Protein AF-A0A7S3T7B2-F1 (afdb_monomer_lite)

Foldseek 3Di:
DDPPDPCPDPVVVCVVPFDFPDWDADPQGKIWTWTDDPQKIWIWIDHDPGDIDTPDIDGNDDDDPDVDDDDPPPWAFPDKDKDWADDPPPDDIDIDIDTDTDPD

Secondary structure (DSSP, 8-state):
---------HHHHHHHHSPEEEEEE-TT--EEEEEEETTEEEEEEE-TTSPPEEEEEEE-S------PPPPPTTPPEEEEEEEEEPPPTTSPPEEEEEEEETT-

Structure (mmCIF, N/CA/C/O backbone):
data_AF-A0A7S3T7B2-F1
#
_entry.id   AF-A0A7S3T7B2-F1
#
loop_
_atom_site.group_PDB
_atom_site.id
_atom_site.type_symbol
_atom_site.label_atom_id
_atom_site.label_alt_id
_atom_site.label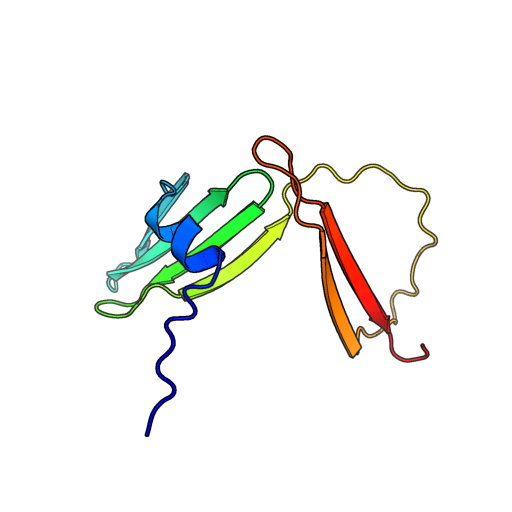_comp_id
_atom_site.label_asym_id
_atom_site.label_entity_id
_atom_site.label_seq_id
_atom_site.pdbx_PDB_ins_code
_atom_site.Cartn_x
_atom_site.Cartn_y
_atom_site.Cartn_z
_atom_site.occupancy
_atom_site.B_iso_or_equiv
_atom_site.auth_seq_id
_atom_site.auth_comp_id
_atom_site.auth_asym_id
_atom_site.auth_atom_id
_atom_site.pdbx_PDB_model_num
ATOM 1 N N . ASP A 1 1 ? -30.799 0.397 -15.525 1.00 45.56 1 ASP A N 1
ATOM 2 C CA . ASP A 1 1 ? -30.463 0.429 -14.090 1.00 45.56 1 ASP A CA 1
ATOM 3 C C . ASP A 1 1 ? -30.357 -0.955 -13.483 1.00 45.56 1 ASP A C 1
ATOM 5 O O . ASP A 1 1 ? -31.316 -1.408 -12.893 1.00 45.56 1 ASP A O 1
ATOM 9 N N . TYR A 1 2 ? -29.218 -1.633 -13.647 1.00 33.22 2 TYR A N 1
ATOM 10 C CA . TYR A 1 2 ? -28.860 -2.861 -12.914 1.00 33.22 2 TYR A CA 1
ATOM 11 C C . TYR A 1 2 ? -27.362 -3.138 -13.115 1.00 33.22 2 TYR A C 1
ATOM 13 O O . TYR A 1 2 ? -27.010 -4.051 -13.839 1.00 33.22 2 TYR A O 1
ATOM 21 N N . LEU A 1 3 ? -26.475 -2.312 -12.548 1.00 36.56 3 LEU A N 1
ATOM 22 C CA . LEU A 1 3 ? -25.040 -2.622 -12.399 1.00 36.56 3 LEU A CA 1
ATOM 23 C C . LEU A 1 3 ? -24.492 -1.878 -11.170 1.00 36.56 3 LEU A C 1
ATOM 25 O O . LEU A 1 3 ? -23.733 -0.919 -11.274 1.00 36.56 3 LEU A O 1
ATOM 29 N N . LYS A 1 4 ? -24.937 -2.291 -9.983 1.00 34.84 4 LYS A N 1
ATOM 30 C CA . LYS A 1 4 ? -24.197 -2.079 -8.734 1.00 34.84 4 LYS A CA 1
ATOM 31 C C . LYS A 1 4 ? -23.799 -3.456 -8.214 1.00 34.84 4 LYS A C 1
ATOM 33 O O . LYS A 1 4 ? -24.295 -3.900 -7.189 1.00 34.84 4 LYS A O 1
ATOM 38 N N . GLU A 1 5 ? -22.991 -4.173 -8.986 1.00 39.94 5 GLU A N 1
ATOM 39 C CA . GLU A 1 5 ? -22.275 -5.317 -8.432 1.00 39.94 5 GLU A CA 1
ATOM 40 C C . GLU A 1 5 ? -21.089 -4.763 -7.650 1.00 39.94 5 GLU A C 1
ATOM 42 O O . GLU A 1 5 ? -20.207 -4.096 -8.198 1.00 39.94 5 GLU A O 1
ATOM 47 N N . GLU A 1 6 ? -21.141 -4.975 -6.338 1.00 44.56 6 GLU A N 1
ATOM 48 C CA . GLU A 1 6 ? -20.078 -4.702 -5.383 1.00 44.56 6 GLU A CA 1
ATOM 49 C C . GLU A 1 6 ? -18.829 -5.506 -5.757 1.00 44.56 6 GLU A C 1
ATOM 51 O O . GLU A 1 6 ? -18.571 -6.594 -5.246 1.00 44.56 6 GLU A O 1
ATOM 56 N N . ASN A 1 7 ? -18.006 -4.952 -6.641 1.00 42.28 7 ASN A N 1
ATOM 57 C CA . ASN A 1 7 ? -16.609 -5.343 -6.736 1.00 42.28 7 ASN A CA 1
ATOM 58 C C . ASN A 1 7 ? -15.870 -4.730 -5.541 1.00 42.28 7 ASN A C 1
ATOM 60 O O . ASN A 1 7 ? -15.141 -3.751 -5.690 1.00 42.28 7 ASN A O 1
ATOM 64 N N . MET A 1 8 ? -16.059 -5.307 -4.347 1.00 48.44 8 MET A N 1
ATOM 65 C CA . MET A 1 8 ? -15.019 -5.228 -3.322 1.00 48.44 8 MET A CA 1
ATOM 66 C C . MET A 1 8 ? -13.768 -5.814 -3.954 1.00 48.44 8 MET A C 1
ATOM 68 O O . MET A 1 8 ? -13.676 -7.026 -4.181 1.00 48.44 8 MET A O 1
ATOM 72 N N . ASN A 1 9 ? -12.824 -4.947 -4.290 1.00 71.69 9 ASN A N 1
ATOM 73 C CA . ASN A 1 9 ? -11.562 -5.420 -4.812 1.00 71.69 9 ASN A CA 1
ATOM 74 C C . ASN A 1 9 ? -10.802 -6.124 -3.671 1.00 71.69 9 ASN A C 1
ATOM 76 O O . ASN A 1 9 ? -11.096 -5.967 -2.484 1.00 71.69 9 ASN A O 1
ATOM 80 N N . MET A 1 10 ? -9.831 -6.961 -4.027 1.00 73.69 10 MET A N 1
ATOM 81 C CA . MET A 1 10 ? -9.052 -7.720 -3.045 1.00 73.69 10 MET A CA 1
ATOM 82 C C . MET A 1 10 ? -8.388 -6.815 -1.992 1.00 73.69 10 MET A C 1
ATOM 84 O O . MET A 1 10 ? -8.201 -7.246 -0.859 1.00 73.69 10 MET A O 1
ATOM 88 N N . ILE A 1 11 ? -8.075 -5.566 -2.349 1.00 78.44 11 ILE A N 1
ATOM 89 C CA . ILE A 1 11 ? -7.455 -4.587 -1.455 1.00 78.44 11 ILE A CA 1
ATOM 90 C C . ILE A 1 11 ? -8.442 -4.131 -0.376 1.00 78.44 11 ILE A C 1
ATOM 92 O O . ILE A 1 11 ? -8.069 -4.141 0.790 1.00 78.44 11 ILE A O 1
ATOM 96 N N . ASP A 1 12 ? -9.699 -3.823 -0.715 1.00 84.00 12 ASP A N 1
ATOM 97 C CA . ASP A 1 12 ? -10.725 -3.450 0.272 1.00 84.00 12 ASP A CA 1
ATOM 98 C C . ASP A 1 12 ? -10.874 -4.550 1.347 1.00 84.00 12 ASP A C 1
ATOM 100 O O . ASP A 1 12 ? -10.862 -4.264 2.542 1.00 84.00 12 ASP A O 1
ATOM 104 N N . ARG A 1 13 ? -10.897 -5.831 0.940 1.00 82.62 13 ARG A N 1
ATOM 105 C CA . ARG A 1 13 ? -10.964 -6.975 1.879 1.00 82.62 13 ARG A CA 1
ATOM 106 C C . ARG A 1 13 ? -9.742 -7.072 2.790 1.00 82.62 13 ARG A C 1
ATOM 108 O O . ARG A 1 13 ? -9.843 -7.485 3.945 1.00 82.62 13 ARG A O 1
ATOM 115 N N . VAL A 1 14 ? -8.572 -6.736 2.257 1.00 82.06 14 VAL A N 1
ATOM 116 C CA . VAL A 1 14 ? -7.321 -6.730 3.015 1.00 82.06 14 VAL A CA 1
ATOM 117 C C . VAL A 1 14 ? -7.328 -5.594 4.040 1.00 82.06 14 VAL A C 1
ATOM 119 O O . VAL A 1 14 ? -6.993 -5.837 5.194 1.00 82.06 14 VAL A O 1
ATOM 122 N N . LEU A 1 15 ? -7.772 -4.392 3.663 1.00 89.31 15 LEU A N 1
ATOM 123 C CA . LEU A 1 15 ? -7.851 -3.241 4.570 1.00 89.31 15 LEU A CA 1
ATOM 124 C C . LEU A 1 15 ? -8.830 -3.464 5.730 1.00 89.31 15 LEU A C 1
ATOM 126 O O . LEU A 1 15 ? -8.566 -3.020 6.844 1.00 89.31 15 LEU A O 1
ATOM 130 N N . GLU A 1 16 ? -9.932 -4.179 5.490 1.00 88.12 16 GLU A N 1
ATOM 131 C CA . GLU A 1 16 ? -10.912 -4.519 6.530 1.00 88.12 16 GLU A CA 1
ATOM 132 C C . GLU A 1 16 ? -10.414 -5.576 7.524 1.00 88.12 16 GLU A C 1
ATOM 134 O O . GLU A 1 16 ? -10.852 -5.597 8.674 1.00 88.12 16 GLU A O 1
ATOM 139 N N . SER A 1 17 ? -9.520 -6.470 7.093 1.00 86.44 17 SER A N 1
ATOM 140 C CA . SER A 1 17 ? -9.069 -7.610 7.903 1.00 86.44 17 SER A CA 1
ATOM 141 C C . SER A 1 17 ? -7.689 -7.424 8.537 1.00 86.44 17 SER A C 1
ATOM 143 O O . SER A 1 17 ? -7.384 -8.086 9.531 1.00 86.44 17 SER A O 1
ATOM 145 N N . ALA A 1 18 ? -6.850 -6.541 7.994 1.00 88.19 18 ALA A N 1
ATOM 146 C CA . ALA A 1 18 ? -5.497 -6.308 8.481 1.00 88.19 18 ALA A CA 1
ATOM 147 C C . ALA A 1 18 ? -5.448 -5.203 9.548 1.00 88.19 18 ALA A C 1
ATOM 149 O O . ALA A 1 18 ? -6.091 -4.164 9.431 1.00 88.19 18 ALA A O 1
ATOM 150 N N . ALA A 1 19 ? -4.615 -5.394 10.574 1.00 93.81 19 ALA A N 1
ATOM 151 C CA . ALA A 1 19 ? -4.246 -4.311 11.479 1.00 93.81 19 ALA A CA 1
ATOM 152 C C . ALA A 1 19 ? -3.140 -3.453 10.833 1.00 93.81 19 ALA A C 1
ATOM 154 O O . ALA A 1 19 ? -2.178 -4.019 10.300 1.00 93.81 19 ALA A O 1
ATOM 155 N N . PRO A 1 20 ? -3.236 -2.113 10.871 1.00 95.31 20 PRO A N 1
ATOM 156 C CA . PRO A 1 20 ? -2.175 -1.262 10.357 1.00 95.31 20 PRO A CA 1
ATOM 157 C C . PRO A 1 20 ? -0.919 -1.395 11.230 1.00 95.31 20 PRO A C 1
ATOM 159 O O . PRO A 1 20 ? -0.993 -1.393 12.458 1.00 95.31 20 PRO A O 1
ATOM 162 N N . VAL A 1 21 ? 0.246 -1.485 10.591 1.00 95.44 21 VAL A N 1
ATOM 163 C CA . VAL A 1 21 ? 1.558 -1.451 11.264 1.00 95.44 21 VAL A CA 1
ATOM 164 C C . VAL A 1 21 ? 2.005 -0.024 11.579 1.00 95.44 21 VAL A C 1
ATOM 166 O O . VAL A 1 21 ? 2.877 0.191 12.417 1.00 95.44 21 VAL A O 1
ATOM 169 N N . PHE A 1 22 ? 1.395 0.956 10.916 1.00 96.44 22 PHE A N 1
ATOM 170 C CA . PHE A 1 22 ? 1.551 2.375 11.192 1.00 96.44 22 PHE A CA 1
ATOM 171 C C . PHE A 1 22 ? 0.195 3.053 11.066 1.00 96.44 22 PHE A C 1
ATOM 173 O O . PHE A 1 22 ? -0.516 2.814 10.091 1.00 96.44 22 PHE A O 1
ATOM 180 N N . ASP A 1 23 ? -0.143 3.904 12.028 1.00 97.12 23 ASP A N 1
ATOM 181 C CA . ASP A 1 23 ? -1.420 4.602 12.084 1.00 97.12 23 ASP A CA 1
ATOM 182 C C . ASP A 1 23 ? -1.243 5.938 12.806 1.00 97.12 23 ASP A C 1
ATOM 184 O O . ASP A 1 23 ? -0.877 5.971 13.981 1.00 97.12 23 ASP A O 1
ATOM 188 N N . MET A 1 24 ? -1.438 7.038 12.084 1.00 96.62 24 MET A N 1
ATOM 189 C CA . MET A 1 24 ? -1.227 8.392 12.589 1.00 96.62 24 MET A CA 1
ATOM 190 C C . MET A 1 24 ? -2.266 9.358 12.037 1.00 96.62 24 MET A C 1
ATOM 192 O O . MET A 1 24 ? -2.693 9.243 10.891 1.00 96.62 24 MET A O 1
ATOM 196 N N . ASN A 1 25 ? -2.603 10.375 12.824 1.00 96.25 25 ASN A N 1
ATOM 197 C CA . ASN A 1 25 ? -3.450 11.485 12.401 1.00 96.25 25 ASN A CA 1
ATOM 198 C C . ASN A 1 25 ? -2.625 12.770 12.253 1.00 96.25 25 ASN A C 1
ATOM 200 O O . ASN A 1 25 ? -1.714 13.023 13.043 1.00 96.25 25 ASN A O 1
ATOM 204 N N . THR A 1 26 ? -2.960 13.592 11.260 1.00 93.06 26 THR A N 1
ATOM 205 C CA . THR A 1 26 ? -2.502 14.984 11.179 1.00 93.06 26 THR A CA 1
ATOM 206 C C . THR A 1 26 ? -3.315 15.865 12.129 1.00 93.06 26 THR A C 1
ATOM 208 O O . THR A 1 26 ? -4.377 15.465 12.609 1.00 93.06 26 THR A O 1
ATOM 211 N N . GLU A 1 27 ? -2.840 17.088 12.375 1.00 93.44 27 GLU A N 1
ATOM 212 C CA . GLU A 1 27 ? -3.559 18.098 13.169 1.00 93.44 27 GLU A CA 1
ATOM 213 C C . GLU A 1 27 ? -4.972 18.375 12.624 1.00 93.44 27 GLU A C 1
ATOM 215 O O . GLU A 1 27 ? -5.920 18.536 13.386 1.00 93.44 27 GLU A O 1
ATOM 220 N N . GLU A 1 28 ? -5.132 18.333 11.300 1.00 89.50 28 GLU A N 1
ATOM 221 C CA . GLU A 1 28 ? -6.408 18.542 10.603 1.00 89.50 28 GLU A CA 1
ATOM 222 C C . GLU A 1 28 ? -7.318 17.294 10.596 1.00 89.50 28 GLU A C 1
ATOM 224 O O . GLU A 1 28 ? -8.395 17.290 9.995 1.00 89.50 28 GLU A O 1
ATOM 229 N N . GLY A 1 29 ? -6.899 16.213 11.263 1.00 91.00 29 GLY A N 1
ATOM 230 C CA . GLY A 1 29 ? -7.671 14.979 11.407 1.00 91.00 29 GLY A CA 1
ATOM 231 C C . GLY A 1 29 ? -7.485 13.962 10.278 1.00 91.00 29 GLY A C 1
ATOM 232 O O . GLY A 1 29 ? -8.091 12.891 10.333 1.00 91.00 29 GLY A O 1
ATOM 233 N N . MET A 1 30 ? -6.619 14.232 9.295 1.00 94.56 30 MET A N 1
ATOM 234 C CA . MET A 1 30 ? -6.327 13.287 8.211 1.00 94.56 30 MET A CA 1
ATOM 235 C C . MET A 1 30 ? -5.560 12.080 8.755 1.00 94.56 30 MET A C 1
ATOM 237 O O . MET A 1 30 ? -4.507 12.236 9.368 1.00 94.56 30 MET A O 1
ATOM 241 N N . ARG A 1 31 ? -6.067 10.870 8.524 1.00 97.06 31 ARG A N 1
ATOM 242 C CA . ARG A 1 31 ? -5.473 9.629 9.030 1.00 97.06 31 ARG A CA 1
ATOM 243 C C . ARG A 1 31 ?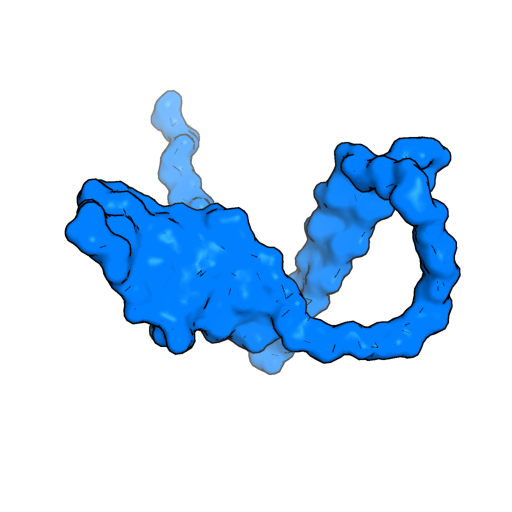 -4.637 8.950 7.957 1.00 97.06 31 ARG A C 1
ATOM 245 O O . ARG A 1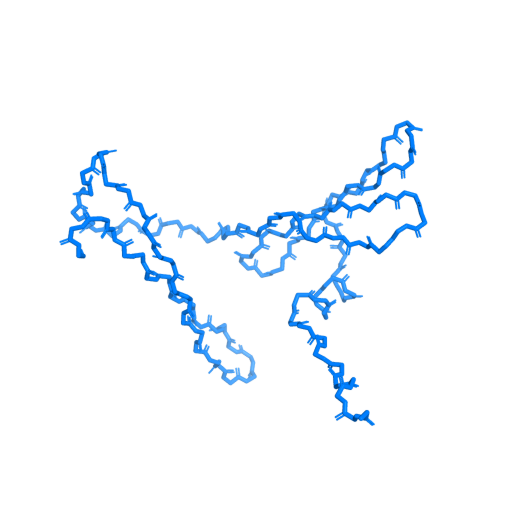 31 ? -5.124 8.704 6.859 1.00 97.06 31 ARG A O 1
ATOM 252 N N . TRP A 1 32 ? -3.404 8.615 8.295 1.00 96.56 32 TRP A N 1
ATOM 253 C CA . TRP A 1 32 ? -2.437 7.925 7.454 1.00 96.56 32 TRP A CA 1
ATOM 254 C C . TRP A 1 32 ? -2.175 6.548 8.028 1.00 96.56 32 TRP A C 1
ATOM 256 O O . TRP A 1 32 ? -1.852 6.428 9.212 1.00 96.56 32 TRP A O 1
ATOM 266 N N . ARG A 1 33 ? -2.293 5.517 7.192 1.00 97.00 33 ARG A N 1
ATOM 267 C CA . ARG A 1 33 ? -2.078 4.135 7.615 1.00 97.00 33 ARG A CA 1
ATOM 268 C C . ARG A 1 33 ? -1.142 3.398 6.669 1.00 97.00 33 ARG A C 1
ATOM 270 O O . ARG A 1 33 ? -1.091 3.674 5.471 1.00 97.00 33 ARG A O 1
ATOM 277 N N . ILE A 1 34 ? -0.375 2.469 7.229 1.00 94.56 34 ILE A N 1
ATOM 278 C CA . ILE A 1 34 ? 0.411 1.490 6.476 1.00 94.56 34 ILE A CA 1
ATOM 279 C C . ILE A 1 34 ? 0.005 0.108 6.956 1.00 94.56 34 ILE A C 1
ATOM 281 O O . ILE A 1 34 ? -0.002 -0.156 8.157 1.00 94.56 34 ILE A O 1
ATOM 285 N N . TYR A 1 35 ? -0.294 -0.771 6.013 1.00 94.31 35 TYR A N 1
ATOM 286 C CA . TYR A 1 35 ? -0.642 -2.160 6.255 1.00 94.31 35 TYR A CA 1
ATOM 287 C C . TYR A 1 35 ? 0.431 -3.066 5.675 1.00 94.31 35 TYR A C 1
ATOM 289 O O . TYR A 1 35 ? 0.826 -2.900 4.521 1.00 94.31 35 TYR A O 1
ATOM 297 N N . HIS A 1 36 ? 0.867 -4.041 6.470 1.00 91.62 36 HIS A N 1
ATOM 298 C CA . HIS A 1 36 ? 1.710 -5.138 6.003 1.00 91.62 36 HIS A CA 1
ATOM 299 C C . HIS A 1 36 ? 0.838 -6.347 5.713 1.00 91.62 36 HIS A C 1
ATOM 301 O O . HIS A 1 36 ? 0.217 -6.920 6.608 1.00 91.62 36 HIS A O 1
ATOM 307 N N . CYS A 1 37 ? 0.775 -6.725 4.440 1.00 85.31 37 CYS A N 1
ATOM 308 C CA . CYS A 1 37 ? -0.117 -7.767 3.953 1.00 85.31 37 CYS A CA 1
ATOM 309 C C . CYS A 1 37 ? 0.686 -8.787 3.150 1.00 85.31 37 CYS A C 1
ATOM 311 O O . CYS A 1 37 ? 0.836 -8.693 1.930 1.00 85.31 37 CYS A O 1
ATOM 313 N N . GLY A 1 38 ? 1.246 -9.762 3.867 1.00 83.00 38 GLY A N 1
ATOM 314 C CA . GLY A 1 38 ? 2.167 -10.736 3.294 1.00 83.00 38 GLY A CA 1
ATOM 315 C C . GLY A 1 38 ? 3.444 -10.052 2.816 1.00 83.00 38 GLY A C 1
ATOM 316 O O . GLY A 1 38 ? 4.260 -9.625 3.622 1.00 83.00 38 GLY A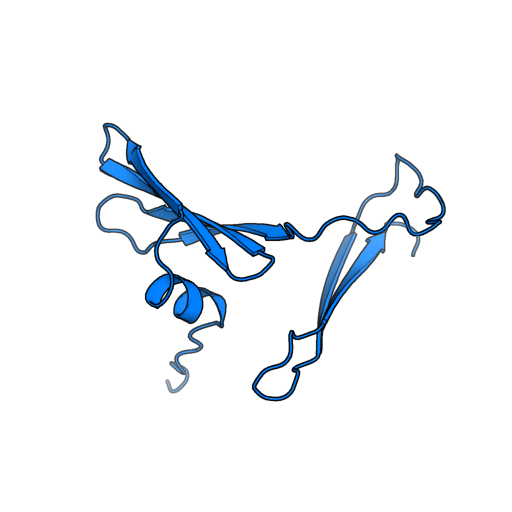 O 1
ATOM 317 N N . SER A 1 39 ? 3.610 -9.954 1.497 1.00 82.06 39 SER A N 1
ATOM 318 C CA . SER A 1 39 ? 4.771 -9.324 0.863 1.00 82.06 39 SER A CA 1
ATOM 319 C C . SER A 1 39 ? 4.483 -7.938 0.285 1.00 82.06 39 SER A C 1
ATOM 321 O O . SER A 1 39 ? 5.210 -7.498 -0.610 1.00 82.06 39 SER A O 1
ATOM 323 N N . LEU A 1 40 ? 3.391 -7.303 0.713 1.00 86.00 40 LEU A N 1
ATOM 324 C CA . LEU A 1 40 ? 2.974 -5.989 0.245 1.00 86.00 40 LEU A CA 1
ATOM 325 C C . LEU A 1 40 ? 2.872 -4.996 1.401 1.00 86.00 40 LEU A C 1
ATOM 327 O O . LEU A 1 40 ? 2.325 -5.329 2.453 1.00 86.00 40 LEU A O 1
ATOM 331 N N . ASP A 1 41 ? 3.299 -3.767 1.129 1.00 92.12 41 ASP A N 1
ATOM 332 C CA . ASP A 1 41 ? 3.021 -2.594 1.954 1.00 92.12 41 ASP A CA 1
ATOM 333 C C . ASP A 1 41 ? 1.954 -1.764 1.262 1.00 92.12 41 ASP A C 1
ATOM 335 O O . ASP A 1 41 ? 2.182 -1.240 0.171 1.00 92.12 41 ASP A O 1
ATOM 339 N N . ILE A 1 42 ? 0.799 -1.615 1.897 1.00 91.69 42 ILE A N 1
ATOM 340 C CA . ILE A 1 42 ? -0.295 -0.786 1.391 1.00 91.69 42 ILE A CA 1
ATOM 341 C C . ILE A 1 42 ? -0.323 0.486 2.222 1.00 91.69 42 ILE A C 1
ATOM 343 O O . ILE A 1 42 ? -0.475 0.423 3.440 1.00 91.69 42 ILE A O 1
ATOM 347 N N . ARG A 1 43 ? -0.171 1.642 1.577 1.00 94.62 43 ARG A N 1
ATOM 348 C CA . ARG A 1 43 ? -0.284 2.944 2.239 1.00 94.62 43 ARG A CA 1
ATOM 349 C C . ARG A 1 43 ? -1.596 3.591 1.862 1.00 94.62 43 ARG A C 1
ATOM 351 O O . ARG A 1 43 ? -1.921 3.706 0.677 1.00 94.62 43 ARG A O 1
ATOM 358 N N . THR A 1 44 ? -2.311 4.048 2.872 1.00 95.19 44 THR A N 1
ATOM 359 C CA . THR A 1 44 ? -3.624 4.648 2.709 1.00 95.19 44 THR A CA 1
ATOM 360 C C . THR A 1 44 ? -3.706 5.988 3.412 1.00 95.19 44 THR A C 1
ATOM 362 O O . THR A 1 44 ? -2.927 6.307 4.319 1.00 95.19 44 THR A O 1
ATOM 365 N N . VAL A 1 45 ? -4.678 6.775 2.973 1.00 96.19 45 VAL A N 1
ATOM 366 C CA . VAL A 1 45 ? -5.039 8.026 3.613 1.00 96.19 45 VAL A CA 1
ATOM 367 C C . VAL A 1 45 ? -6.547 8.137 3.737 1.00 96.19 45 VAL A C 1
ATOM 369 O O . VAL A 1 45 ? -7.299 7.604 2.927 1.00 96.19 45 VAL A O 1
ATOM 372 N N . GLN A 1 46 ? -7.001 8.825 4.771 1.00 96.56 46 GLN A N 1
ATOM 373 C CA . GLN A 1 46 ? -8.408 9.082 5.002 1.00 96.56 46 GLN A CA 1
ATOM 374 C C . GLN A 1 46 ? -8.581 10.512 5.500 1.00 96.56 46 GLN A C 1
ATOM 376 O O . GLN A 1 46 ? -8.139 10.856 6.597 1.00 96.56 46 GLN A O 1
ATOM 381 N N . ALA A 1 47 ? -9.238 11.346 4.698 1.00 95.12 47 ALA A N 1
ATOM 382 C CA . ALA A 1 47 ? -9.696 12.652 5.155 1.00 95.12 47 ALA A CA 1
ATOM 383 C C . ALA A 1 47 ? -10.844 12.502 6.168 1.00 95.12 47 ALA A C 1
ATOM 385 O O . ALA A 1 47 ? -11.556 11.494 6.191 1.00 95.12 47 ALA A O 1
ATOM 386 N N . THR A 1 48 ? -11.045 13.521 6.999 1.00 93.12 48 THR A N 1
ATOM 387 C CA . THR A 1 48 ? -12.090 13.532 8.027 1.00 93.12 48 THR A CA 1
ATOM 388 C C . THR A 1 48 ? -13.474 13.302 7.408 1.00 93.12 48 THR A C 1
ATOM 390 O O . THR A 1 48 ? -13.942 14.097 6.598 1.00 93.12 48 THR A O 1
ATOM 393 N N . GLY A 1 49 ? -14.130 12.198 7.782 1.00 89.69 49 GLY A N 1
ATOM 394 C CA . GLY A 1 49 ? -15.454 11.818 7.270 1.00 89.69 49 GLY A CA 1
ATOM 395 C C . GLY A 1 49 ? -15.469 11.202 5.863 1.00 89.69 49 GLY A C 1
ATOM 396 O O . GLY A 1 49 ? -16.548 10.900 5.357 1.00 89.69 49 GLY A O 1
ATOM 397 N N . ALA A 1 50 ? -14.308 10.995 5.238 1.00 92.00 50 ALA A N 1
ATOM 398 C CA . ALA A 1 50 ? -14.188 10.361 3.927 1.00 92.00 50 ALA A CA 1
ATOM 399 C C . ALA A 1 50 ? -13.919 8.849 4.033 1.00 92.00 50 ALA A C 1
ATOM 401 O O . ALA A 1 50 ? -13.548 8.334 5.095 1.00 92.00 50 ALA A O 1
ATOM 402 N N . LYS A 1 51 ? -14.085 8.128 2.914 1.00 91.25 51 LYS A N 1
ATOM 403 C CA . LYS A 1 51 ? -13.611 6.741 2.795 1.00 91.25 51 LYS A CA 1
ATOM 404 C C . LYS A 1 51 ? -12.079 6.748 2.815 1.00 91.25 51 LYS A C 1
ATOM 406 O O . LYS A 1 51 ? -11.441 7.697 2.375 1.00 91.25 51 LYS A O 1
ATOM 411 N N . GLU A 1 52 ? -11.500 5.691 3.361 1.00 93.69 52 GLU A N 1
ATOM 412 C CA . GLU A 1 52 ? -10.080 5.415 3.195 1.00 93.69 52 GLU A CA 1
ATOM 413 C C . GLU A 1 52 ? -9.738 5.137 1.729 1.00 93.69 52 GLU A C 1
ATOM 415 O O . GLU A 1 52 ? -10.425 4.369 1.052 1.00 93.69 52 GLU A O 1
ATOM 420 N N . GLU A 1 53 ? -8.651 5.742 1.266 1.00 90.69 53 GLU A N 1
ATOM 421 C CA . GLU A 1 53 ? -8.159 5.634 -0.099 1.00 90.69 53 GLU A CA 1
ATOM 422 C C . GLU A 1 53 ? -6.743 5.061 -0.112 1.00 90.69 53 GLU A C 1
ATOM 424 O O . GLU A 1 53 ? -5.885 5.444 0.688 1.00 90.69 53 GLU A O 1
ATOM 429 N N . VAL A 1 54 ? -6.483 4.143 -1.044 1.00 89.38 54 VAL A N 1
ATOM 430 C CA . VAL A 1 54 ? -5.145 3.584 -1.257 1.00 89.38 54 VAL A CA 1
ATOM 431 C C . VAL A 1 54 ? -4.336 4.558 -2.093 1.00 89.38 54 VAL A C 1
ATOM 433 O O . VAL A 1 54 ? -4.672 4.830 -3.242 1.00 89.38 54 VAL A O 1
ATOM 436 N N . LEU A 1 55 ? -3.242 5.049 -1.519 1.00 88.31 55 LEU A N 1
ATOM 437 C CA . LEU A 1 55 ? -2.312 5.925 -2.221 1.00 88.31 55 LEU A CA 1
ATOM 438 C C . LEU A 1 55 ? -1.294 5.122 -3.022 1.00 88.31 55 LEU A C 1
ATOM 440 O O . LEU A 1 55 ? -0.973 5.469 -4.155 1.00 88.31 55 LEU A O 1
ATOM 444 N N . THR A 1 56 ? -0.739 4.068 -2.422 1.00 83.81 56 THR A N 1
ATOM 445 C CA . THR A 1 56 ? 0.321 3.284 -3.057 1.00 83.81 56 THR A CA 1
ATOM 446 C C . THR A 1 56 ? 0.441 1.890 -2.454 1.00 83.81 56 THR A C 1
ATOM 448 O O . THR A 1 56 ? 0.102 1.667 -1.289 1.00 83.81 56 THR A O 1
ATOM 451 N N . VAL A 1 57 ? 0.931 0.954 -3.265 1.00 85.19 57 VAL A N 1
ATOM 452 C CA . VAL A 1 57 ? 1.198 -0.432 -2.883 1.00 85.19 57 VAL A CA 1
ATOM 453 C C . VAL A 1 57 ? 2.623 -0.774 -3.302 1.00 85.19 57 VAL A C 1
ATOM 455 O O . VAL A 1 57 ? 2.957 -0.691 -4.484 1.00 85.19 57 VAL A O 1
ATOM 458 N N . PHE A 1 58 ? 3.459 -1.178 -2.349 1.00 82.38 58 PHE A N 1
ATOM 459 C CA . PHE A 1 58 ? 4.830 -1.618 -2.602 1.00 82.38 58 PHE A CA 1
ATOM 460 C C . PHE A 1 58 ? 4.954 -3.125 -2.427 1.00 82.38 58 PHE A C 1
ATOM 462 O O . PHE A 1 58 ? 4.344 -3.701 -1.532 1.00 82.38 58 PHE A O 1
ATOM 469 N N . SER A 1 59 ? 5.800 -3.758 -3.238 1.00 82.44 59 SER A N 1
ATOM 470 C CA . SER A 1 59 ? 6.326 -5.082 -2.908 1.00 82.44 59 SER A CA 1
ATOM 471 C C . SER A 1 59 ? 7.487 -4.924 -1.937 1.00 82.44 59 SER A C 1
ATOM 473 O O . SER A 1 59 ? 8.458 -4.242 -2.252 1.00 82.44 59 SER A O 1
ATOM 475 N N . ILE A 1 60 ? 7.409 -5.601 -0.795 1.00 84.06 60 ILE A N 1
ATOM 476 C CA . ILE A 1 60 ? 8.508 -5.719 0.173 1.00 84.06 60 ILE A CA 1
ATOM 477 C C . ILE A 1 60 ? 9.256 -7.050 0.044 1.00 84.06 60 ILE A C 1
ATOM 479 O O . ILE A 1 60 ? 10.023 -7.428 0.929 1.00 84.06 60 ILE A O 1
ATOM 483 N N . ARG A 1 61 ? 9.040 -7.793 -1.054 1.00 80.38 61 ARG A N 1
ATOM 484 C CA . ARG A 1 61 ? 9.837 -8.994 -1.338 1.00 80.38 61 ARG A CA 1
ATOM 485 C C . ARG A 1 61 ? 11.315 -8.610 -1.466 1.00 80.38 61 ARG A C 1
ATOM 487 O O . ARG A 1 61 ? 11.608 -7.636 -2.164 1.00 80.38 61 ARG A O 1
ATOM 494 N N . PRO A 1 62 ? 12.236 -9.383 -0.863 1.00 74.31 62 PRO A N 1
ATOM 495 C CA . PRO A 1 62 ? 13.648 -9.241 -1.169 1.00 74.31 62 PRO A CA 1
ATOM 496 C C . PRO A 1 62 ? 13.832 -9.402 -2.679 1.00 74.31 62 PRO A C 1
ATOM 498 O O . PRO A 1 62 ? 13.298 -10.342 -3.274 1.00 74.31 62 PRO A O 1
ATOM 501 N N . VAL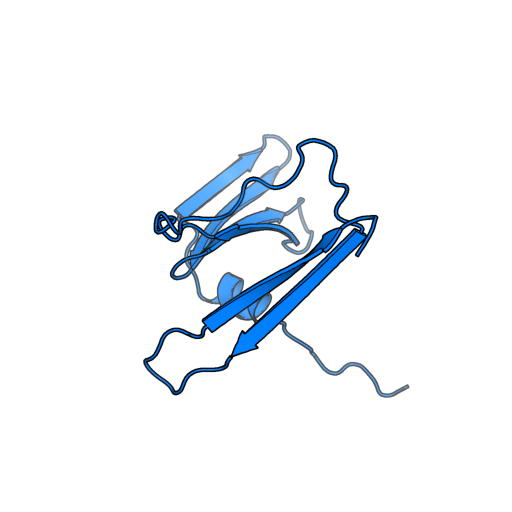 A 1 63 ? 14.548 -8.470 -3.306 1.00 70.12 63 VAL A N 1
ATOM 502 C CA . VAL A 1 63 ? 14.913 -8.608 -4.715 1.00 70.12 63 VAL A CA 1
ATOM 503 C C . VAL A 1 63 ? 15.933 -9.734 -4.789 1.00 70.12 63 VAL A C 1
ATOM 505 O O . VAL A 1 63 ? 17.054 -9.588 -4.308 1.00 70.12 63 VAL A O 1
ATOM 508 N N . GLU A 1 64 ? 15.548 -10.872 -5.360 1.00 70.25 64 GLU A N 1
ATOM 509 C CA . GLU A 1 64 ? 16.545 -11.849 -5.779 1.00 70.25 64 GLU A CA 1
ATOM 510 C C . GLU A 1 64 ? 17.354 -11.219 -6.914 1.00 70.25 64 GLU A C 1
ATOM 512 O O . GLU A 1 64 ? 16.779 -10.758 -7.907 1.00 70.25 64 GLU A O 1
ATOM 517 N N . GLU A 1 65 ? 18.680 -11.161 -6.752 1.00 60.53 65 GLU A N 1
ATOM 518 C CA . GLU A 1 65 ? 19.609 -10.677 -7.773 1.00 60.53 65 GLU A CA 1
ATOM 519 C C . GLU A 1 65 ? 19.539 -11.586 -9.003 1.00 60.53 65 GLU A C 1
ATOM 521 O O . GLU A 1 65 ? 20.318 -12.518 -9.206 1.00 60.53 65 GLU A O 1
ATOM 526 N N . THR A 1 66 ? 18.560 -11.324 -9.856 1.00 60.97 66 THR A N 1
ATOM 527 C CA . THR A 1 66 ? 18.519 -11.887 -11.193 1.00 60.97 66 THR A CA 1
ATOM 528 C C . THR A 1 66 ? 19.479 -11.072 -12.049 1.00 60.97 66 THR A C 1
ATOM 530 O O . THR A 1 66 ? 19.507 -9.845 -11.969 1.00 60.97 66 THR A O 1
ATOM 533 N N . LYS A 1 67 ? 20.305 -11.746 -12.863 1.00 59.50 67 LYS A N 1
ATOM 534 C CA . LYS A 1 67 ? 21.171 -11.100 -13.864 1.00 59.50 67 LYS A CA 1
ATOM 535 C C . LYS A 1 67 ? 20.296 -10.453 -14.941 1.00 59.50 67 LYS A C 1
ATOM 537 O O . LYS A 1 67 ? 20.140 -10.997 -16.032 1.00 59.50 67 LYS A O 1
ATOM 542 N N . GLN A 1 68 ? 19.666 -9.335 -14.614 1.00 67.69 68 GLN A N 1
ATOM 543 C CA . GLN A 1 68 ? 18.875 -8.557 -15.550 1.00 67.69 68 GLN A CA 1
ATOM 544 C C . GLN A 1 68 ? 19.829 -7.737 -16.40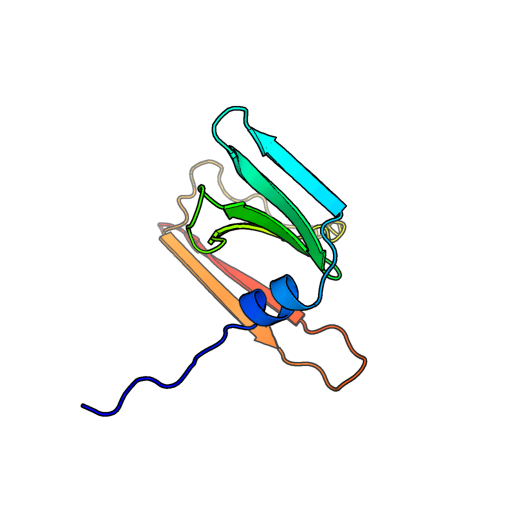7 1.00 67.69 68 GLN A C 1
ATOM 546 O O . GLN A 1 68 ? 20.841 -7.220 -15.928 1.00 67.69 68 GLN A O 1
ATOM 551 N N . LYS A 1 69 ? 19.532 -7.654 -17.704 1.00 68.75 69 LYS A N 1
ATOM 552 C CA . LYS A 1 69 ? 20.218 -6.681 -18.546 1.00 68.75 69 LYS A CA 1
ATOM 553 C C . LYS A 1 69 ? 19.798 -5.291 -18.065 1.00 68.75 69 LYS A C 1
ATOM 555 O O . LYS A 1 69 ? 18.603 -5.104 -17.834 1.00 68.75 69 LYS A O 1
ATOM 560 N N . PRO A 1 70 ? 20.739 -4.348 -17.914 1.00 68.12 70 PRO A N 1
ATOM 561 C CA . PRO A 1 70 ? 20.377 -2.969 -17.638 1.00 68.12 70 PRO A CA 1
ATOM 562 C C . PRO A 1 70 ? 19.423 -2.488 -18.735 1.00 68.12 70 PRO A C 1
ATOM 564 O O . PRO A 1 70 ? 19.676 -2.696 -19.925 1.00 68.12 70 PRO A O 1
ATOM 567 N N . VAL A 1 71 ? 18.294 -1.927 -18.311 1.00 72.69 71 VAL A N 1
ATOM 568 C CA . VAL A 1 71 ? 17.402 -1.159 -19.180 1.00 72.69 71 VAL A CA 1
ATOM 569 C C . VAL A 1 71 ? 18.073 0.193 -19.415 1.00 72.69 71 VAL A C 1
ATOM 571 O O . VAL A 1 71 ? 18.797 0.673 -18.546 1.00 72.69 71 VAL A O 1
ATOM 574 N N . ASP A 1 72 ? 17.896 0.766 -20.602 1.00 78.50 72 ASP A N 1
ATOM 575 C CA . ASP A 1 72 ? 18.402 2.106 -20.899 1.00 78.50 72 ASP A CA 1
ATOM 576 C C . ASP A 1 72 ? 17.782 3.129 -19.932 1.00 78.50 72 ASP A C 1
ATOM 578 O O . ASP A 1 72 ? 16.566 3.135 -19.741 1.00 78.50 72 ASP A O 1
ATOM 582 N N . ASP A 1 73 ? 18.599 4.000 -19.338 1.00 74.81 73 ASP A N 1
ATOM 583 C CA . ASP A 1 73 ? 18.151 5.002 -18.358 1.00 74.81 73 ASP A CA 1
ATOM 584 C C . ASP A 1 73 ? 17.138 5.994 -18.968 1.00 74.81 73 ASP A C 1
ATOM 586 O O . ASP A 1 73 ? 16.382 6.643 -18.245 1.00 74.81 73 ASP A O 1
ATOM 590 N N . GLY A 1 74 ? 17.098 6.103 -20.302 1.00 80.62 74 GLY A N 1
ATOM 591 C CA . GLY A 1 74 ? 16.117 6.895 -21.049 1.00 80.62 74 GLY A CA 1
ATOM 592 C C . GLY A 1 74 ? 14.796 6.182 -21.360 1.00 80.62 74 GLY A C 1
ATOM 593 O O . GLY A 1 74 ? 13.921 6.790 -21.977 1.00 80.62 74 GLY A O 1
ATOM 594 N N . ALA A 1 75 ? 14.627 4.913 -20.981 1.00 82.00 75 ALA A N 1
ATOM 595 C CA . ALA A 1 75 ? 13.447 4.141 -21.348 1.00 82.00 75 ALA A CA 1
ATOM 596 C C . ALA A 1 75 ? 12.186 4.649 -20.628 1.00 82.00 75 ALA A C 1
ATOM 598 O O . ALA A 1 75 ? 12.064 4.597 -19.403 1.00 82.00 75 ALA A O 1
ATOM 599 N N . VAL A 1 76 ? 11.203 5.098 -21.409 1.00 85.88 76 VAL A N 1
ATOM 600 C CA . VAL A 1 76 ? 9.917 5.578 -20.892 1.00 85.88 76 VAL A CA 1
ATOM 601 C C . VAL A 1 76 ? 8.925 4.422 -20.847 1.00 85.88 76 VAL A C 1
ATOM 603 O O . VAL A 1 76 ? 8.610 3.833 -21.877 1.00 85.88 76 VAL A O 1
ATOM 606 N N . VAL A 1 77 ? 8.395 4.095 -19.667 1.00 86.81 77 VAL A N 1
ATOM 607 C CA . VAL A 1 77 ? 7.328 3.092 -19.524 1.00 86.81 77 VAL A CA 1
ATOM 608 C C . VAL A 1 77 ? 6.010 3.670 -20.039 1.00 86.81 77 VAL A C 1
ATOM 610 O O . VAL A 1 77 ? 5.497 4.641 -19.490 1.00 86.81 77 VAL A O 1
ATOM 613 N N . VAL A 1 78 ? 5.430 3.039 -21.059 1.00 92.25 78 VAL A N 1
ATOM 614 C CA . VAL A 1 78 ? 4.155 3.459 -21.670 1.00 92.25 78 VAL A CA 1
ATOM 615 C C . VAL A 1 78 ? 2.969 2.604 -21.225 1.00 92.25 78 VAL A C 1
ATOM 617 O O . VAL A 1 78 ? 1.819 3.027 -21.334 1.00 92.25 78 VAL A O 1
ATOM 620 N N . LYS A 1 79 ? 3.219 1.394 -20.711 1.00 83.56 79 LYS A N 1
ATOM 621 C CA . LYS A 1 79 ? 2.175 0.503 -20.193 1.00 83.56 79 LYS A CA 1
ATOM 622 C C . LYS A 1 79 ? 2.740 -0.422 -19.126 1.00 83.56 79 LYS A C 1
ATOM 624 O O . LYS A 1 79 ? 3.805 -0.999 -19.307 1.00 83.56 79 LYS A O 1
ATOM 629 N N . ALA A 1 80 ? 1.976 -0.636 -18.062 1.00 83.19 80 ALA A N 1
ATOM 630 C CA . ALA A 1 80 ? 2.215 -1.697 -17.094 1.00 83.19 80 ALA A CA 1
ATOM 631 C C . ALA A 1 80 ? 1.044 -2.682 -17.137 1.00 83.19 80 ALA A C 1
ATOM 633 O O . ALA A 1 80 ? -0.116 -2.274 -17.121 1.00 83.19 80 ALA A O 1
ATOM 634 N N . THR A 1 81 ? 1.338 -3.978 -17.216 1.00 83.75 81 THR A N 1
ATOM 635 C CA . THR A 1 81 ? 0.335 -5.045 -17.141 1.00 83.75 81 THR A CA 1
ATOM 636 C C . THR A 1 81 ? 0.689 -5.972 -15.995 1.00 83.75 81 THR A C 1
ATOM 638 O O . THR A 1 81 ? 1.789 -6.520 -15.960 1.00 83.75 81 THR A O 1
ATOM 641 N N . GLN A 1 82 ? -0.245 -6.153 -15.069 1.00 82.50 82 GLN A N 1
ATOM 642 C CA . GLN A 1 82 ? -0.104 -7.100 -13.976 1.00 82.50 82 GLN A CA 1
ATOM 643 C C . GLN A 1 82 ? -0.808 -8.407 -14.336 1.00 82.50 82 GLN A C 1
ATOM 645 O O . GLN A 1 82 ? -1.999 -8.411 -14.639 1.00 82.50 82 GLN A O 1
ATOM 650 N N . TYR A 1 83 ? -0.074 -9.511 -14.268 1.00 77.50 83 TYR A N 1
ATOM 651 C CA . TYR A 1 83 ? -0.616 -10.861 -14.340 1.00 77.50 83 TYR A CA 1
ATOM 652 C C . TYR A 1 83 ? -0.617 -11.453 -12.939 1.00 77.50 83 TYR A C 1
ATOM 654 O O . TYR A 1 83 ? 0.391 -11.383 -12.234 1.00 77.50 83 TYR A O 1
ATOM 662 N N . VAL A 1 84 ? -1.748 -12.023 -12.540 1.00 76.50 84 VAL A N 1
ATOM 663 C CA . VAL A 1 84 ? -1.917 -12.664 -11.236 1.00 76.50 84 VAL A CA 1
ATOM 664 C C . VAL A 1 84 ? -2.273 -14.121 -11.477 1.00 76.50 84 VAL A C 1
ATOM 666 O O . VAL A 1 84 ? -3.298 -14.427 -12.081 1.00 76.50 84 VAL A O 1
ATOM 669 N N . GLU A 1 85 ? -1.420 -15.021 -11.007 1.00 84.00 85 GLU A N 1
ATOM 670 C CA . GLU A 1 85 ? -1.727 -16.440 -10.914 1.00 84.00 85 GLU A CA 1
ATOM 671 C C . GLU A 1 85 ? -2.306 -16.718 -9.529 1.00 84.00 85 GLU A C 1
ATOM 673 O O . GLU A 1 85 ? -1.642 -16.549 -8.498 1.00 84.00 85 GLU A O 1
ATOM 678 N N . HIS A 1 86 ? -3.566 -17.146 -9.510 1.00 78.94 86 HIS A N 1
ATOM 679 C CA . HIS A 1 86 ? -4.219 -17.598 -8.293 1.00 78.94 86 HIS A CA 1
ATOM 680 C C . HIS A 1 86 ? -3.631 -18.943 -7.867 1.00 78.94 86 HIS A C 1
ATOM 682 O O . HIS A 1 86 ? -3.643 -19.902 -8.638 1.00 78.94 86 HIS A O 1
ATOM 688 N N . ALA A 1 87 ? -3.138 -19.009 -6.634 1.00 73.25 87 ALA A N 1
ATOM 689 C CA . ALA A 1 87 ? -2.683 -20.254 -6.036 1.00 73.25 87 ALA A CA 1
ATOM 690 C C . ALA A 1 87 ? -3.818 -20.922 -5.232 1.00 73.25 87 ALA A C 1
ATOM 692 O O . ALA A 1 87 ? -4.737 -20.230 -4.773 1.00 73.25 87 ALA A O 1
ATOM 693 N N . PRO A 1 88 ? -3.771 -22.254 -5.051 1.00 74.12 88 PRO A N 1
ATOM 694 C CA . PRO A 1 88 ? -4.657 -22.963 -4.135 1.00 74.12 88 PRO A CA 1
ATOM 695 C C . PRO A 1 88 ? -4.574 -22.418 -2.702 1.00 74.12 88 PRO A C 1
ATOM 697 O O . PRO A 1 88 ? -3.598 -21.778 -2.305 1.00 74.12 88 PRO A O 1
ATOM 700 N N . ALA A 1 89 ? -5.601 -22.701 -1.898 1.00 69.31 89 ALA A N 1
ATOM 701 C CA . ALA A 1 89 ? -5.652 -22.272 -0.503 1.00 69.31 89 ALA A CA 1
ATOM 702 C C . ALA A 1 89 ? -4.430 -22.782 0.284 1.00 69.31 89 ALA A C 1
ATOM 704 O O . ALA A 1 89 ? -4.208 -23.987 0.380 1.00 69.31 89 ALA A O 1
ATOM 705 N N . GLY A 1 90 ? -3.665 -21.853 0.864 1.00 63.59 90 GLY A N 1
ATOM 706 C CA . GLY A 1 90 ? -2.449 -22.144 1.633 1.00 63.59 90 GLY A CA 1
ATOM 707 C C . GLY A 1 90 ? -1.138 -21.838 0.903 1.00 63.59 90 GLY A C 1
ATOM 708 O O . GLY A 1 90 ? -0.084 -21.891 1.531 1.00 63.59 90 GLY A O 1
ATOM 709 N N . GLU A 1 91 ? -1.187 -21.462 -0.378 1.00 71.00 91 GLU A N 1
ATOM 710 C CA . GLU A 1 91 ? -0.010 -21.080 -1.161 1.00 71.00 91 GLU A CA 1
ATOM 711 C C . GLU A 1 91 ? -0.013 -19.588 -1.526 1.00 71.00 91 GLU A C 1
ATOM 713 O O . GLU A 1 91 ? -1.057 -18.952 -1.689 1.00 71.00 91 GLU A O 1
ATOM 718 N N . ALA A 1 92 ? 1.181 -19.008 -1.665 1.00 68.00 92 ALA A N 1
ATOM 719 C CA . ALA A 1 92 ? 1.324 -17.630 -2.112 1.00 68.00 92 ALA A CA 1
ATOM 720 C C . ALA A 1 92 ? 1.086 -17.537 -3.628 1.00 68.00 92 ALA A C 1
ATOM 722 O O . ALA A 1 92 ? 1.800 -18.160 -4.414 1.00 68.00 92 ALA A O 1
ATOM 723 N N . GLY A 1 93 ? 0.117 -16.713 -4.039 1.00 70.50 93 GLY A N 1
ATOM 724 C CA . GLY A 1 93 ? -0.099 -16.372 -5.446 1.00 70.50 93 GLY A CA 1
ATOM 725 C C . GLY A 1 93 ? 1.145 -15.753 -6.091 1.00 70.50 93 GLY A C 1
ATOM 726 O O . GLY A 1 93 ? 1.963 -15.094 -5.427 1.00 70.50 93 GLY A O 1
ATOM 727 N N . ARG A 1 94 ? 1.293 -15.960 -7.401 1.00 72.56 94 ARG A N 1
ATOM 728 C CA . ARG A 1 94 ? 2.379 -15.357 -8.180 1.00 72.56 94 ARG A CA 1
ATOM 729 C C . ARG A 1 94 ? 1.856 -14.142 -8.918 1.00 72.56 94 ARG A C 1
ATOM 731 O O . ARG A 1 94 ? 0.782 -14.168 -9.505 1.00 72.56 94 ARG A O 1
ATOM 738 N N . THR A 1 95 ? 2.643 -13.080 -8.886 1.00 67.69 95 THR A N 1
ATOM 739 C CA . THR A 1 95 ? 2.319 -11.828 -9.555 1.00 67.69 95 THR A CA 1
ATOM 740 C C . THR A 1 95 ? 3.482 -11.466 -10.454 1.00 67.69 95 THR A C 1
ATOM 742 O O . THR A 1 95 ? 4.625 -11.440 -9.998 1.00 67.69 95 THR A O 1
ATOM 745 N N . TYR A 1 96 ? 3.181 -11.152 -11.707 1.00 75.94 96 TYR A N 1
ATOM 746 C CA . TYR A 1 96 ? 4.148 -10.713 -12.700 1.00 75.94 96 TYR A CA 1
ATOM 747 C C . TYR A 1 96 ? 3.757 -9.322 -13.185 1.00 75.94 96 TYR A C 1
ATOM 749 O O . TYR A 1 96 ? 2.600 -9.086 -13.526 1.00 75.94 96 TYR A O 1
ATOM 757 N N . LEU A 1 97 ? 4.716 -8.399 -13.218 1.00 78.12 97 LEU A N 1
ATOM 758 C CA . LEU A 1 97 ? 4.544 -7.084 -13.826 1.00 78.12 97 LEU A CA 1
ATOM 759 C C . LEU A 1 97 ? 5.315 -7.058 -15.139 1.00 78.12 97 LEU A C 1
ATOM 761 O O . LEU A 1 97 ? 6.515 -7.317 -15.167 1.00 78.12 97 LEU A O 1
ATOM 765 N N . VAL A 1 98 ? 4.607 -6.755 -16.220 1.00 82.81 98 VAL A N 1
ATOM 766 C CA . VAL A 1 98 ? 5.188 -6.556 -17.543 1.00 82.81 98 VAL A CA 1
ATOM 767 C C . VAL A 1 98 ? 5.086 -5.078 -17.874 1.00 82.81 98 VAL A C 1
ATOM 769 O O . VAL A 1 98 ? 3.983 -4.539 -17.996 1.00 82.81 98 VAL A O 1
ATOM 772 N N . PHE A 1 99 ? 6.239 -4.436 -18.013 1.00 83.19 99 PHE A N 1
ATOM 773 C CA . PHE A 1 99 ? 6.349 -3.059 -18.468 1.00 83.19 99 PHE A CA 1
ATOM 774 C C . PHE A 1 99 ? 6.655 -3.053 -19.962 1.00 83.19 99 PHE A C 1
ATOM 776 O O . PHE A 1 99 ? 7.545 -3.766 -20.415 1.00 83.19 99 PHE A O 1
ATOM 783 N N . VAL A 1 100 ? 5.900 -2.261 -20.714 1.00 84.56 100 VAL A N 1
ATOM 784 C CA . VAL A 1 100 ? 6.182 -1.941 -22.114 1.00 84.56 100 VAL A CA 1
ATOM 785 C C . VAL A 1 100 ? 6.793 -0.551 -22.132 1.00 84.56 100 VAL A C 1
ATOM 787 O O . VAL A 1 100 ? 6.234 0.368 -21.521 1.00 84.56 100 VAL A O 1
ATOM 790 N N . THR A 1 101 ? 7.919 -0.403 -22.818 1.00 89.25 101 THR A N 1
ATOM 791 C CA . THR A 1 101 ? 8.621 0.872 -22.976 1.00 89.25 101 THR A CA 1
ATOM 792 C C . THR A 1 101 ? 8.380 1.477 -24.353 1.00 89.25 101 THR A C 1
ATOM 794 O O . THR A 1 101 ? 7.985 0.792 -25.297 1.00 89.25 101 THR A O 1
ATOM 797 N N . GLU A 1 102 ? 8.601 2.780 -24.482 1.00 86.00 102 GLU A N 1
ATOM 798 C CA . GLU A 1 102 ? 8.636 3.455 -25.774 1.00 86.00 102 GLU A CA 1
ATOM 799 C C . GLU A 1 102 ? 9.718 2.803 -26.656 1.00 86.00 102 GLU A C 1
ATOM 801 O O . GLU A 1 102 ? 10.887 2.761 -26.284 1.00 86.00 102 GLU A O 1
ATOM 806 N N . GLY A 1 103 ? 9.316 2.218 -27.790 1.00 78.38 103 GLY A N 1
ATOM 807 C CA . GLY A 1 103 ? 10.194 1.420 -28.661 1.00 78.38 103 GLY A CA 1
ATOM 808 C C . GLY A 1 103 ? 9.898 -0.087 -28.700 1.00 78.38 103 GLY A C 1
ATOM 809 O O . GLY A 1 103 ? 10.379 -0.748 -29.622 1.00 78.38 103 GLY A O 1
ATOM 810 N N . GLY A 1 104 ? 9.052 -0.602 -27.794 1.00 59.16 104 GLY A N 1
ATOM 811 C CA . GLY A 1 104 ? 8.580 -1.998 -27.783 1.00 59.16 104 GLY A CA 1
ATOM 812 C C . GLY A 1 104 ? 8.933 -2.765 -26.520 1.00 59.16 104 GLY A C 1
ATOM 813 O O . GLY A 1 104 ? 10.110 -2.707 -26.107 1.00 59.16 104 GLY A O 1
#

pLDDT: mean 80.09, std 14.99, range [33.22, 97.12]

Sequence (104 aa):
DYLKEENMNMIDRVLESAAPVFDMNTEEGMRWRIYHCGSLDIRTVQATGAKEEVLTVFSIRPVEETKQKPVDDGAVVVKATQYVEHAPAGEAGRTYLVFVTEGG

Radius of gyration: 17.78 Å; chains: 1; bounding box: 52×42×42 Å

Organism: NCBI:txid141414